Protein AF-A0A812W9C6-F1 (afdb_monomer)

Solvent-accessible surface area (backbone atoms only — not comparable to full-atom values): 6140 Å² total; per-residue (Å²): 111,68,67,62,50,49,54,53,53,51,40,46,44,32,11,41,56,28,42,60,15,31,92,84,47,58,90,88,36,69,38,29,50,30,18,53,50,16,45,50,50,44,55,56,32,48,53,53,25,52,54,48,43,52,55,51,38,50,50,51,51,52,49,53,74,77,39,93,66,60,31,63,73,54,30,52,57,19,42,51,49,26,54,52,28,55,48,38,63,75,75,63,34,62,66,39,60,72,56,43,39,52,37,57,33,51,48,46,34,37,64,42,25,54,69,35,52,91,76,89

Nearest PDB structures (foldseek):
  8uby-assembly1_A  TM=4.594E-01  e=3.735E+00  Homo sapiens
  2rod-assembly1_A  TM=2.917E-01  e=2.590E+00  unclassified

Structure (mmCIF, N/CA/C/O backbone):
data_AF-A0A812W9C6-F1
#
_entry.id   AF-A0A812W9C6-F1
#
loop_
_atom_site.group_PDB
_atom_site.id
_atom_site.type_symbol
_atom_site.label_atom_id
_atom_site.label_alt_id
_atom_site.label_comp_id
_atom_site.label_asym_id
_atom_site.label_entity_id
_atom_site.label_seq_id
_atom_site.pdbx_PDB_ins_code
_atom_site.Cartn_x
_atom_site.Cartn_y
_atom_site.Cartn_z
_atom_site.occupancy
_atom_site.B_iso_or_equiv
_atom_site.auth_seq_id
_atom_site.auth_comp_id
_atom_site.auth_asym_id
_atom_site.auth_atom_id
_atom_site.pdbx_PDB_model_num
ATOM 1 N N . ILE A 1 1 ? 6.849 -8.202 9.332 1.00 50.78 1 ILE A N 1
ATOM 2 C CA . ILE A 1 1 ? 7.025 -8.992 8.085 1.00 50.78 1 ILE A CA 1
ATOM 3 C C . ILE A 1 1 ? 5.983 -8.596 7.034 1.00 50.78 1 ILE A C 1
ATOM 5 O O . ILE A 1 1 ? 6.389 -8.211 5.950 1.00 50.78 1 ILE A O 1
ATOM 9 N N . GLY A 1 2 ? 4.678 -8.578 7.356 1.00 70.19 2 GLY A N 1
ATOM 10 C CA . GLY A 1 2 ? 3.618 -8.229 6.391 1.00 70.19 2 GLY A CA 1
ATOM 11 C C . GLY A 1 2 ? 3.753 -6.856 5.712 1.00 70.19 2 GLY A C 1
ATOM 12 O O . GLY A 1 2 ? 3.735 -6.797 4.490 1.00 70.19 2 GLY A O 1
ATOM 13 N N . ASN A 1 3 ? 3.954 -5.767 6.467 1.00 71.25 3 ASN A N 1
ATOM 14 C CA . ASN A 1 3 ? 4.001 -4.420 5.872 1.00 71.25 3 ASN A CA 1
ATOM 15 C C . ASN A 1 3 ? 5.240 -4.205 4.982 1.00 71.25 3 ASN A C 1
ATOM 17 O O . ASN A 1 3 ? 5.133 -3.690 3.880 1.00 71.25 3 ASN A O 1
ATOM 21 N N . THR A 1 4 ? 6.412 -4.685 5.408 1.00 77.31 4 THR A N 1
ATOM 22 C CA . THR A 1 4 ? 7.642 -4.626 4.600 1.00 77.31 4 THR A CA 1
ATOM 23 C C . THR A 1 4 ? 7.507 -5.412 3.295 1.00 77.31 4 THR A C 1
ATOM 25 O O . THR A 1 4 ? 7.897 -4.915 2.243 1.00 77.31 4 THR A O 1
ATOM 28 N N . ALA A 1 5 ? 6.922 -6.614 3.354 1.00 82.69 5 ALA A N 1
ATOM 29 C CA . ALA A 1 5 ? 6.652 -7.415 2.165 1.00 82.69 5 ALA A CA 1
ATOM 30 C C . ALA A 1 5 ? 5.654 -6.708 1.240 1.00 82.69 5 ALA A C 1
ATOM 32 O O . ALA A 1 5 ? 5.893 -6.611 0.043 1.00 82.69 5 ALA A O 1
ATOM 33 N N . TRP A 1 6 ? 4.576 -6.153 1.800 1.00 81.38 6 TRP A N 1
ATOM 34 C CA . TRP A 1 6 ? 3.611 -5.376 1.032 1.00 81.38 6 TRP A CA 1
ATOM 35 C C . TRP A 1 6 ? 4.265 -4.181 0.340 1.00 81.38 6 TRP A C 1
ATOM 37 O O . TRP A 1 6 ? 4.063 -4.008 -0.854 1.00 81.38 6 TRP A O 1
ATOM 47 N N . THR A 1 7 ? 5.089 -3.394 1.035 1.00 84.75 7 THR A N 1
ATOM 48 C CA . THR A 1 7 ? 5.821 -2.263 0.442 1.00 84.75 7 THR A CA 1
ATOM 49 C C . THR A 1 7 ? 6.703 -2.704 -0.722 1.00 84.75 7 THR A C 1
ATOM 51 O O . THR A 1 7 ? 6.675 -2.066 -1.766 1.00 84.75 7 THR A O 1
ATOM 54 N N . TYR A 1 8 ? 7.433 -3.811 -0.578 1.00 86.75 8 TYR A N 1
ATOM 55 C CA . TYR A 1 8 ? 8.303 -4.322 -1.638 1.00 86.75 8 TYR A CA 1
ATOM 56 C C . TYR A 1 8 ? 7.517 -4.813 -2.865 1.00 86.75 8 TYR A C 1
ATOM 58 O O . TYR A 1 8 ? 7.801 -4.420 -3.994 1.00 86.75 8 TYR A O 1
ATOM 66 N N . TYR A 1 9 ? 6.478 -5.626 -2.654 1.00 89.12 9 TYR A N 1
ATOM 67 C CA . TYR A 1 9 ? 5.667 -6.137 -3.761 1.00 89.12 9 TYR A CA 1
ATOM 68 C C . TYR A 1 9 ? 4.821 -5.050 -4.420 1.00 89.12 9 TYR A C 1
ATOM 70 O O . TYR A 1 9 ? 4.633 -5.075 -5.629 1.00 89.12 9 TYR A O 1
ATOM 78 N N . SER A 1 10 ? 4.333 -4.075 -3.653 1.00 86.38 10 SER A N 1
ATOM 79 C CA . SER A 1 10 ? 3.594 -2.944 -4.218 1.00 86.38 10 SER A CA 1
ATOM 80 C C . SER A 1 10 ? 4.500 -2.010 -5.014 1.00 86.38 10 SER A C 1
ATOM 82 O O . SER A 1 10 ? 4.063 -1.537 -6.058 1.00 86.38 10 SER A O 1
ATOM 84 N N . SER A 1 11 ? 5.758 -1.796 -4.606 1.00 90.31 11 SER A N 1
ATOM 85 C CA . SER A 1 11 ? 6.702 -1.024 -5.423 1.00 90.31 11 SER A CA 1
ATOM 86 C C . SER A 1 11 ? 7.016 -1.717 -6.747 1.00 90.31 11 SER A C 1
ATOM 88 O O . SER A 1 11 ? 7.006 -1.061 -7.782 1.00 90.31 11 SER A O 1
ATOM 90 N N . GLN A 1 12 ? 7.219 -3.040 -6.726 1.00 90.12 12 GLN A N 1
ATOM 91 C CA . GLN A 1 12 ? 7.419 -3.825 -7.950 1.00 90.12 12 GLN A CA 1
ATOM 92 C C . GLN A 1 12 ? 6.176 -3.810 -8.837 1.00 90.12 12 GLN A C 1
ATOM 94 O O . GLN A 1 12 ? 6.262 -3.519 -10.020 1.00 90.12 12 GLN A O 1
ATOM 99 N N . TRP A 1 13 ? 4.994 -4.030 -8.262 1.00 90.69 13 TRP A N 1
ATOM 100 C CA . TRP A 1 13 ? 3.738 -3.957 -9.005 1.00 90.69 13 TRP A CA 1
ATOM 101 C C . TRP A 1 13 ? 3.537 -2.591 -9.683 1.00 90.69 13 TRP A C 1
ATOM 103 O O . TRP A 1 13 ? 3.140 -2.540 -10.845 1.00 90.69 13 TRP A O 1
ATOM 113 N N . PHE A 1 14 ? 3.864 -1.487 -9.004 1.00 90.56 14 PHE A N 1
ATOM 114 C CA . PHE A 1 14 ? 3.828 -0.156 -9.613 1.00 90.56 14 PHE A CA 1
ATOM 115 C C . PHE A 1 14 ? 4.801 -0.027 -10.782 1.00 90.56 14 PHE A C 1
ATOM 117 O O . PHE A 1 14 ? 4.403 0.393 -11.865 1.00 90.56 14 PHE A O 1
ATOM 124 N N . ALA A 1 15 ? 6.068 -0.360 -10.562 1.00 90.06 15 ALA A N 1
ATOM 125 C CA . ALA A 1 15 ? 7.108 -0.115 -11.547 1.00 90.06 15 ALA A CA 1
ATOM 126 C C . ALA A 1 15 ? 7.003 -1.058 -12.754 1.00 90.06 15 ALA A C 1
ATOM 128 O O . ALA A 1 15 ? 7.107 -0.597 -13.887 1.00 90.06 15 ALA A O 1
ATOM 129 N N . ASP A 1 16 ? 6.704 -2.335 -12.519 1.00 89.69 16 ASP A N 1
ATOM 130 C CA . ASP A 1 16 ? 6.711 -3.372 -13.551 1.00 89.69 16 ASP A CA 1
ATOM 131 C C . ASP A 1 16 ? 5.339 -3.534 -14.216 1.00 89.69 16 ASP A C 1
ATOM 133 O O . ASP A 1 16 ? 5.238 -3.645 -15.432 1.00 89.69 16 ASP A O 1
ATOM 137 N N . SER A 1 17 ? 4.250 -3.566 -13.436 1.00 87.50 17 SER A N 1
ATOM 138 C CA . SER A 1 17 ? 2.915 -3.881 -13.974 1.00 87.50 17 SER A CA 1
ATOM 139 C C . SER A 1 17 ? 2.130 -2.640 -14.388 1.00 87.50 17 SER A C 1
ATOM 141 O O . SER A 1 17 ? 1.489 -2.641 -15.434 1.00 87.50 17 SER A O 1
ATOM 143 N N . VAL A 1 18 ? 2.160 -1.574 -13.582 1.00 89.88 18 VAL A N 1
ATOM 144 C CA . VAL A 1 18 ? 1.373 -0.360 -13.866 1.00 89.88 18 VAL A CA 1
ATOM 145 C C . VAL A 1 18 ? 2.067 0.519 -14.901 1.00 89.88 18 VAL A C 1
ATOM 147 O O . VAL A 1 18 ? 1.404 1.046 -15.787 1.00 89.88 18 VAL A O 1
ATOM 150 N N . TYR A 1 19 ? 3.385 0.667 -14.798 1.00 91.25 19 TYR A N 1
ATOM 151 C CA . TYR A 1 19 ? 4.175 1.516 -15.693 1.00 91.25 19 TYR A CA 1
ATOM 152 C C . TYR A 1 19 ? 4.892 0.742 -16.806 1.00 91.25 19 TYR A C 1
ATOM 154 O O . TYR A 1 19 ? 5.575 1.362 -17.613 1.00 91.25 19 TYR A O 1
ATOM 162 N N . GLU A 1 20 ?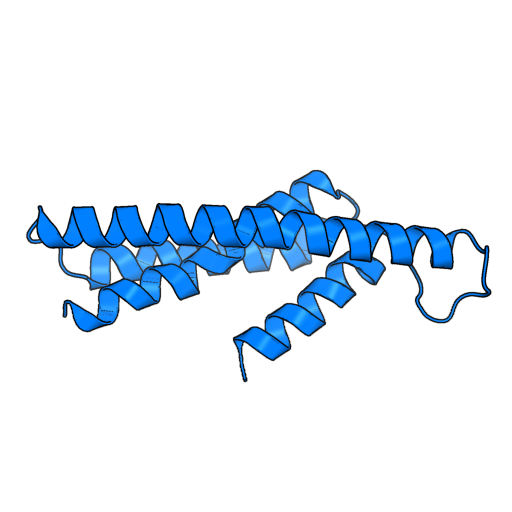 4.744 -0.587 -16.861 1.00 91.06 20 GLU A N 1
ATOM 163 C CA . GLU A 1 20 ? 5.405 -1.448 -17.861 1.00 91.06 20 GLU A CA 1
ATOM 164 C C . GLU A 1 20 ? 6.933 -1.263 -17.891 1.00 91.06 20 GLU A C 1
ATOM 166 O O . GLU A 1 20 ? 7.589 -1.382 -18.928 1.00 91.06 20 GLU A O 1
ATOM 171 N N . GLY A 1 21 ? 7.507 -0.920 -16.738 1.00 89.06 21 GLY A N 1
ATOM 172 C CA . GLY A 1 21 ? 8.930 -0.716 -16.575 1.00 89.06 21 GLY A CA 1
ATOM 173 C C . GLY A 1 21 ? 9.695 -2.025 -16.434 1.00 89.06 21 GLY A C 1
ATOM 174 O O . GLY A 1 21 ? 9.145 -3.070 -16.097 1.00 89.06 21 GLY A O 1
ATOM 175 N N . ASP A 1 22 ? 11.003 -1.949 -16.653 1.00 89.62 22 ASP A N 1
ATOM 176 C CA . ASP A 1 22 ? 11.918 -3.051 -16.375 1.00 89.62 22 ASP A CA 1
ATOM 17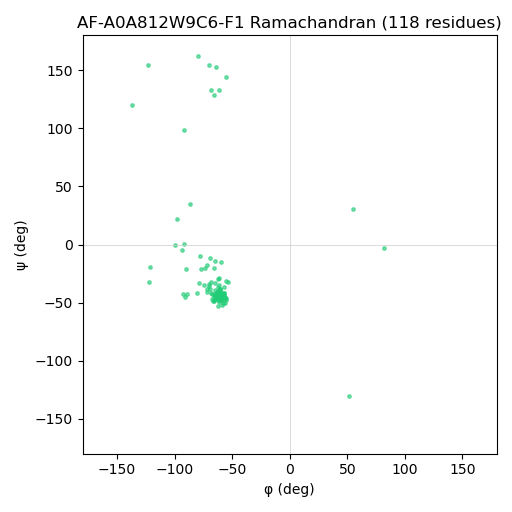7 C C . ASP A 1 22 ? 13.186 -2.527 -15.693 1.00 89.62 22 ASP A C 1
ATOM 179 O O . ASP A 1 22 ? 13.943 -1.713 -16.238 1.00 89.62 22 ASP A O 1
ATOM 183 N N . GLN A 1 23 ? 13.443 -3.026 -14.482 1.00 89.12 23 GLN A N 1
ATOM 184 C CA . GLN A 1 23 ? 14.638 -2.697 -13.712 1.00 89.12 23 GLN A CA 1
ATOM 185 C C . GLN A 1 23 ? 15.932 -3.146 -14.412 1.00 89.12 23 GLN A C 1
ATOM 187 O O . GLN A 1 23 ? 16.987 -2.532 -14.211 1.00 89.12 23 GLN A O 1
ATOM 192 N N . HIS A 1 24 ? 15.885 -4.209 -15.211 1.00 91.12 24 HIS A N 1
ATOM 193 C CA . HIS A 1 24 ? 17.041 -4.817 -15.870 1.00 91.12 24 HIS A CA 1
ATOM 194 C C . HIS A 1 24 ? 17.282 -4.296 -17.288 1.00 91.12 24 HIS A C 1
ATOM 196 O O . HIS A 1 24 ? 18.309 -4.628 -17.887 1.00 91.12 24 HIS A O 1
ATOM 202 N N . ALA A 1 25 ? 16.394 -3.446 -17.807 1.00 86.88 25 ALA A N 1
ATOM 203 C CA . ALA A 1 25 ? 16.568 -2.841 -19.115 1.00 86.88 25 ALA A CA 1
ATOM 204 C C . ALA A 1 25 ? 17.807 -1.915 -19.163 1.00 86.88 25 ALA A C 1
ATOM 206 O O . ALA A 1 25 ? 18.209 -1.352 -18.130 1.00 86.88 25 ALA A O 1
ATOM 207 N N . PRO A 1 26 ? 18.423 -1.742 -20.352 1.00 89.25 26 PRO A N 1
ATOM 208 C CA . PRO A 1 26 ? 19.584 -0.874 -20.532 1.00 89.25 26 PRO A CA 1
ATOM 209 C C . PRO A 1 26 ? 19.315 0.556 -20.060 1.00 89.25 26 PRO A C 1
ATOM 211 O O . PRO A 1 26 ? 18.213 1.083 -20.240 1.00 89.25 26 PRO A O 1
ATOM 214 N N . ASP A 1 27 ? 20.326 1.210 -19.494 1.00 85.62 27 ASP A N 1
ATOM 215 C CA . ASP A 1 27 ? 20.183 2.587 -19.026 1.00 85.62 27 ASP A CA 1
ATOM 216 C C . ASP A 1 27 ? 19.838 3.535 -20.187 1.00 85.62 27 ASP A C 1
ATOM 218 O O . ASP A 1 27 ? 20.432 3.477 -21.264 1.00 85.62 27 ASP A O 1
ATOM 222 N N . GLY A 1 28 ? 18.834 4.391 -19.970 1.00 83.75 28 GLY A N 1
ATOM 223 C CA . GLY A 1 28 ? 18.293 5.297 -20.988 1.00 83.75 28 GLY A CA 1
ATOM 224 C C . GLY A 1 28 ? 17.281 4.667 -21.952 1.00 83.75 28 GLY A C 1
ATOM 225 O O . GLY A 1 28 ? 16.728 5.385 -22.782 1.00 83.75 28 GLY A O 1
ATOM 226 N N . SER A 1 29 ? 17.007 3.362 -21.848 1.00 89.25 29 SER A N 1
ATOM 227 C CA . SER A 1 29 ? 15.886 2.742 -22.565 1.00 89.25 29 SER A CA 1
ATOM 228 C C . SER A 1 29 ? 14.536 3.186 -21.995 1.00 89.25 29 SER A C 1
ATOM 230 O O . SER A 1 29 ? 14.426 3.523 -20.815 1.00 89.25 29 SER A O 1
ATOM 232 N N . GLU A 1 30 ? 13.497 3.149 -22.829 1.00 90.44 30 GLU A N 1
ATOM 233 C CA . GLU A 1 30 ? 12.132 3.530 -22.448 1.00 90.44 30 GLU A CA 1
ATOM 234 C C . GLU A 1 30 ? 11.632 2.724 -21.240 1.00 90.44 30 GLU A C 1
ATOM 236 O O . GLU A 1 30 ? 11.209 3.310 -20.251 1.00 90.44 30 GLU A O 1
ATOM 241 N N . ALA A 1 31 ? 11.827 1.401 -21.234 1.00 87.56 31 ALA A N 1
ATOM 242 C CA . ALA A 1 31 ? 11.434 0.540 -20.115 1.00 87.56 31 ALA A CA 1
ATOM 243 C C . ALA A 1 31 ? 12.150 0.891 -18.794 1.00 87.56 31 ALA A C 1
ATOM 245 O O . ALA A 1 31 ? 11.558 0.815 -17.714 1.00 87.56 31 ALA A O 1
ATOM 246 N N . LYS A 1 32 ? 13.416 1.325 -18.856 1.00 89.00 32 LYS A N 1
ATOM 247 C CA . LYS A 1 32 ? 14.165 1.750 -17.666 1.00 89.00 32 LYS A CA 1
ATOM 248 C C . LYS A 1 32 ? 13.657 3.085 -17.120 1.00 89.00 32 LYS A C 1
ATOM 250 O O . LYS A 1 32 ? 13.606 3.277 -15.904 1.00 89.00 32 LYS A O 1
ATOM 255 N N . LEU A 1 33 ? 13.290 4.003 -18.013 1.00 90.62 33 LEU A N 1
ATOM 256 C CA . LEU A 1 33 ? 12.706 5.293 -17.652 1.00 90.62 33 LEU A CA 1
ATOM 257 C C . LEU A 1 33 ? 11.316 5.104 -17.035 1.00 90.62 33 LEU A C 1
ATOM 259 O O . LEU A 1 33 ? 11.081 5.617 -15.941 1.00 90.62 33 LEU A O 1
ATOM 263 N N . SER A 1 34 ? 10.460 4.282 -17.646 1.00 9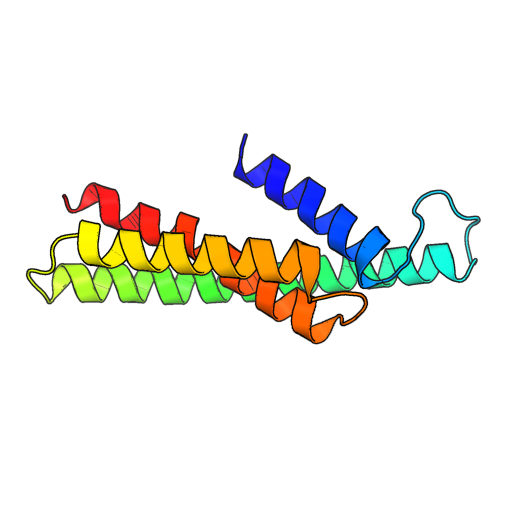1.56 34 SER A N 1
ATOM 264 C CA . SER A 1 34 ? 9.128 3.952 -17.122 1.00 91.56 34 SER A CA 1
ATOM 265 C C . SER A 1 34 ? 9.188 3.281 -15.748 1.00 91.56 34 SER A C 1
ATOM 267 O O . SER A 1 34 ? 8.408 3.622 -14.861 1.00 91.56 34 SER A O 1
ATOM 269 N N . TYR A 1 35 ? 10.171 2.403 -15.509 1.00 91.44 35 TYR A N 1
ATOM 270 C CA . TYR A 1 35 ? 10.417 1.842 -1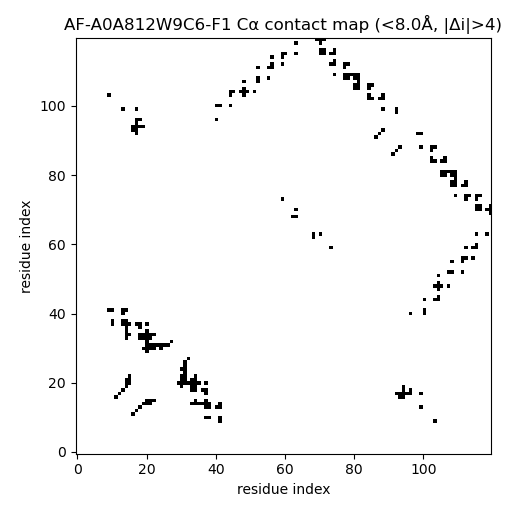4.174 1.00 91.44 35 TYR A CA 1
ATOM 271 C C . TYR A 1 35 ? 10.721 2.944 -13.147 1.00 91.44 35 TYR A C 1
ATOM 273 O O . TYR A 1 35 ? 10.174 2.957 -12.041 1.00 91.44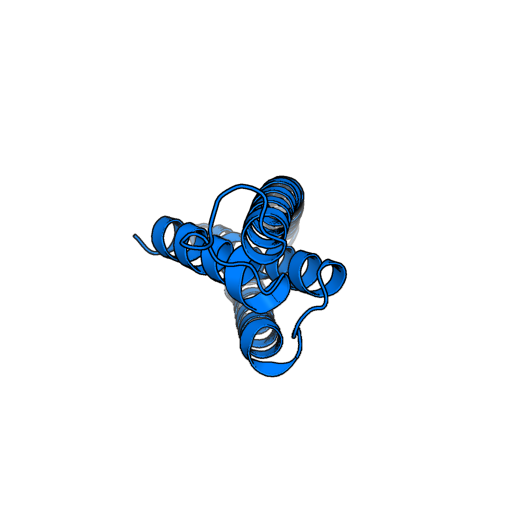 35 TYR A O 1
ATOM 281 N N . GLY A 1 36 ? 11.578 3.902 -13.513 1.00 90.62 36 GLY A N 1
ATOM 282 C CA . GLY A 1 36 ? 11.894 5.060 -12.676 1.00 90.62 36 GLY A CA 1
ATOM 283 C C . GLY A 1 36 ? 10.666 5.920 -12.365 1.00 90.62 36 GLY A C 1
ATOM 284 O O . GLY A 1 36 ? 10.466 6.313 -11.213 1.00 90.62 36 GLY A O 1
ATOM 285 N N . GLU A 1 37 ? 9.814 6.162 -13.361 1.00 91.25 37 GLU A N 1
ATOM 286 C CA . GLU A 1 37 ? 8.546 6.877 -13.188 1.00 91.25 37 GLU A CA 1
ATOM 287 C C . GLU A 1 37 ? 7.587 6.130 -12.259 1.00 91.25 37 GLU A C 1
ATOM 289 O O . GLU A 1 37 ? 7.020 6.742 -11.349 1.00 91.25 37 GLU A O 1
ATOM 294 N N . GLY A 1 38 ? 7.462 4.810 -12.412 1.00 91.06 38 GLY A N 1
ATOM 295 C CA . GLY A 1 38 ? 6.640 3.976 -11.538 1.00 91.06 38 GLY A CA 1
ATOM 296 C C . GLY A 1 38 ? 7.130 3.972 -10.091 1.00 91.06 38 GLY A C 1
ATOM 297 O O . GLY A 1 38 ? 6.330 4.117 -9.163 1.00 91.06 38 GLY A O 1
ATOM 298 N N . MET A 1 39 ? 8.446 3.921 -9.872 1.00 93.25 39 MET A N 1
ATOM 299 C CA . MET A 1 39 ? 9.038 4.048 -8.534 1.00 93.25 39 MET A CA 1
ATOM 300 C C . MET A 1 39 ? 8.807 5.434 -7.919 1.00 93.25 39 MET A C 1
ATOM 302 O O . MET A 1 39 ? 8.524 5.550 -6.721 1.00 93.25 39 MET A O 1
ATOM 306 N N . HIS A 1 40 ? 8.890 6.495 -8.722 1.00 92.56 40 HIS A N 1
ATOM 307 C CA . HIS A 1 40 ? 8.573 7.848 -8.269 1.00 92.56 40 HIS A CA 1
ATOM 308 C C . HIS A 1 40 ? 7.085 7.984 -7.906 1.00 92.56 40 HIS A C 1
ATOM 310 O O . HIS A 1 40 ? 6.748 8.514 -6.843 1.00 92.56 40 HIS A O 1
ATOM 316 N N . ALA A 1 41 ? 6.192 7.445 -8.737 1.00 91.50 41 ALA A N 1
ATOM 317 C CA . ALA A 1 41 ? 4.755 7.420 -8.487 1.00 91.50 41 ALA A CA 1
ATOM 318 C C . ALA A 1 41 ? 4.401 6.625 -7.225 1.00 91.50 41 ALA A C 1
ATOM 320 O O . ALA A 1 41 ? 3.583 7.083 -6.426 1.00 91.50 41 ALA A O 1
ATOM 321 N N . PHE A 1 42 ? 5.063 5.490 -6.989 1.00 91.88 42 PHE A N 1
ATOM 322 C CA . PHE A 1 42 ? 4.931 4.720 -5.755 1.00 91.88 42 PHE A CA 1
ATOM 323 C C . PHE A 1 42 ? 5.328 5.541 -4.521 1.00 91.88 42 PHE A C 1
ATOM 325 O O . PHE A 1 42 ? 4.591 5.574 -3.534 1.00 91.88 42 PHE A O 1
ATOM 332 N N . SER A 1 43 ? 6.459 6.250 -4.583 1.00 92.19 43 SER A N 1
ATOM 333 C CA . SER A 1 43 ? 6.927 7.118 -3.494 1.00 92.19 43 SER A CA 1
ATOM 334 C C . SER A 1 43 ? 5.920 8.230 -3.178 1.00 92.19 43 SER A C 1
ATOM 336 O O . SER A 1 43 ? 5.528 8.416 -2.022 1.00 92.19 43 SER A O 1
ATOM 338 N N . MET A 1 44 ? 5.420 8.913 -4.212 1.00 91.19 44 MET A N 1
ATOM 339 C CA . MET A 1 44 ? 4.370 9.930 -4.083 1.00 91.19 44 MET A CA 1
ATOM 340 C C . MET A 1 44 ? 3.072 9.342 -3.512 1.00 91.19 44 MET A C 1
ATOM 342 O O . MET A 1 44 ? 2.499 9.886 -2.566 1.00 91.19 44 MET A O 1
ATOM 346 N N . GLY A 1 45 ? 2.637 8.189 -4.024 1.00 89.94 45 GLY A N 1
ATOM 347 C CA . GLY A 1 45 ? 1.500 7.433 -3.500 1.00 89.94 45 GLY A CA 1
ATOM 348 C C . GLY A 1 45 ? 1.670 7.062 -2.026 1.00 89.94 45 GLY A C 1
ATOM 349 O O . GLY A 1 45 ? 0.709 7.120 -1.259 1.00 89.94 45 GLY A O 1
ATOM 350 N N . GLY A 1 46 ? 2.895 6.752 -1.597 1.00 90.94 46 GLY A N 1
ATOM 351 C CA . GLY A 1 46 ? 3.244 6.452 -0.207 1.00 90.94 46 GLY A CA 1
ATOM 352 C C . GLY A 1 46 ? 2.999 7.625 0.742 1.00 90.94 46 GLY A C 1
ATOM 353 O O . GLY A 1 46 ? 2.518 7.421 1.861 1.00 90.94 46 GLY A O 1
ATOM 354 N N . GLN A 1 47 ? 3.243 8.856 0.288 1.00 92.06 47 GLN A N 1
ATOM 355 C CA . GLN A 1 47 ? 2.931 10.059 1.066 1.00 92.06 47 GLN A CA 1
ATOM 356 C C . GLN A 1 47 ? 1.418 10.221 1.251 1.00 92.06 47 GLN A C 1
ATOM 358 O O . GLN A 1 47 ? 0.952 10.392 2.380 1.00 92.06 47 GLN A O 1
ATOM 363 N N . TYR A 1 48 ? 0.637 10.082 0.173 1.00 93.06 48 TYR A N 1
ATOM 364 C CA . TYR A 1 48 ? -0.827 10.139 0.250 1.00 93.06 48 TYR A CA 1
ATOM 365 C C . TYR A 1 48 ? -1.399 9.028 1.129 1.00 93.06 48 TYR A C 1
ATOM 367 O O . TYR A 1 48 ? -2.280 9.283 1.949 1.00 93.06 48 TYR A O 1
ATOM 375 N N . ARG A 1 49 ? -0.857 7.812 1.013 1.00 91.81 49 ARG A N 1
ATOM 376 C CA . ARG A 1 49 ? -1.250 6.658 1.829 1.00 91.81 49 ARG A CA 1
ATOM 377 C C . ARG A 1 49 ? -1.019 6.927 3.312 1.00 91.81 49 ARG A C 1
ATOM 379 O O . ARG A 1 49 ? -1.907 6.662 4.116 1.00 91.81 49 ARG A O 1
ATOM 386 N N . SER A 1 50 ? 0.127 7.504 3.664 1.00 91.00 50 SER A N 1
ATOM 387 C CA . SER A 1 50 ? 0.462 7.851 5.050 1.00 91.00 50 SER A CA 1
ATOM 388 C C . SER A 1 50 ? -0.459 8.944 5.604 1.00 91.00 50 SER A C 1
ATOM 390 O O . SER A 1 50 ? -0.972 8.823 6.716 1.00 91.00 50 SER A O 1
ATOM 392 N N . GLY A 1 51 ? -0.727 9.990 4.813 1.00 92.50 51 GLY A N 1
ATOM 393 C CA . GLY A 1 51 ? -1.663 11.051 5.196 1.00 92.50 51 GLY A CA 1
ATOM 394 C C . GLY A 1 51 ? -3.085 10.524 5.398 1.00 92.50 51 GLY A C 1
ATOM 395 O O . GLY A 1 51 ? -3.731 10.832 6.400 1.00 92.50 51 GLY A O 1
ATOM 396 N N . PHE A 1 52 ? -3.554 9.669 4.489 1.00 93.94 52 PHE A N 1
ATOM 397 C CA . PHE A 1 52 ? -4.862 9.032 4.595 1.00 93.94 52 PHE A CA 1
ATOM 398 C C . PHE A 1 52 ? -4.959 8.101 5.810 1.00 93.94 52 PHE A C 1
ATOM 400 O O . PHE A 1 52 ? -5.941 8.174 6.546 1.00 93.94 52 PHE A O 1
ATOM 407 N N . GLN A 1 53 ? -3.929 7.291 6.077 1.00 92.50 53 GLN A N 1
ATOM 408 C CA . GLN A 1 53 ? -3.857 6.437 7.268 1.00 92.50 53 GLN A CA 1
ATOM 409 C C . GLN A 1 53 ? -4.005 7.247 8.553 1.00 92.50 53 GLN A C 1
ATOM 411 O O . GLN A 1 53 ? -4.777 6.864 9.430 1.00 92.50 53 GLN A O 1
ATOM 416 N N . LEU A 1 54 ? -3.297 8.375 8.661 1.00 92.50 54 LEU A N 1
ATOM 417 C CA . LEU A 1 54 ? -3.376 9.250 9.828 1.00 92.50 54 LEU A CA 1
ATOM 418 C C . LEU A 1 54 ? -4.798 9.793 10.019 1.00 92.50 54 LEU A C 1
ATOM 420 O O . LEU A 1 54 ? -5.355 9.687 11.111 1.00 92.50 54 LEU A O 1
ATOM 424 N N . LEU A 1 55 ? -5.407 10.333 8.960 1.00 93.44 55 LEU A N 1
ATOM 425 C CA . LEU A 1 55 ? -6.769 10.873 9.014 1.00 93.44 55 LEU A CA 1
ATOM 426 C C . LEU A 1 55 ? -7.802 9.797 9.367 1.00 93.44 55 LEU A C 1
ATOM 428 O O . LEU A 1 55 ? -8.684 10.030 10.197 1.00 93.44 55 LEU A O 1
ATOM 432 N N . ALA A 1 56 ? -7.684 8.612 8.773 1.00 91.06 56 ALA A N 1
ATOM 433 C CA . ALA A 1 56 ? -8.576 7.493 9.035 1.00 91.06 56 ALA A CA 1
ATOM 434 C C . ALA A 1 56 ? -8.405 6.958 10.467 1.00 91.06 56 ALA A C 1
ATOM 436 O O . ALA A 1 56 ? -9.402 6.730 11.151 1.00 91.06 56 ALA A O 1
ATOM 437 N N . ALA A 1 57 ? -7.170 6.834 10.962 1.00 89.81 57 ALA A N 1
ATOM 438 C CA . ALA A 1 57 ? -6.889 6.412 12.334 1.00 89.81 57 ALA A CA 1
ATOM 439 C C . ALA A 1 57 ? -7.472 7.393 13.360 1.00 89.81 57 ALA A C 1
ATOM 441 O O . ALA A 1 57 ? -8.172 6.973 14.280 1.00 89.81 57 ALA A O 1
ATOM 442 N N . LEU A 1 58 ? -7.246 8.699 13.176 1.00 90.19 58 LEU A N 1
ATOM 443 C CA . LEU A 1 58 ? -7.816 9.734 14.043 1.00 90.19 58 LEU A CA 1
ATOM 444 C C . LEU A 1 58 ? -9.346 9.690 14.032 1.00 90.19 58 LEU A C 1
ATOM 446 O O . LEU A 1 58 ? -9.971 9.750 15.088 1.00 90.19 58 LEU A O 1
ATOM 450 N N . SER A 1 59 ? -9.945 9.518 12.853 1.00 89.31 59 SER A N 1
ATOM 451 C CA . SER A 1 59 ? -11.400 9.414 12.703 1.00 89.31 59 SER A CA 1
ATOM 452 C C . SER A 1 59 ? -11.966 8.194 13.435 1.00 89.31 59 SER A C 1
ATOM 454 O O . SER A 1 59 ? -12.963 8.313 14.144 1.00 89.31 59 SER A O 1
ATOM 456 N N . ILE A 1 60 ? -11.309 7.032 13.327 1.00 87.19 60 ILE A N 1
ATOM 457 C CA . ILE A 1 60 ? -11.691 5.805 14.045 1.00 87.19 60 ILE A CA 1
ATOM 458 C C . ILE A 1 60 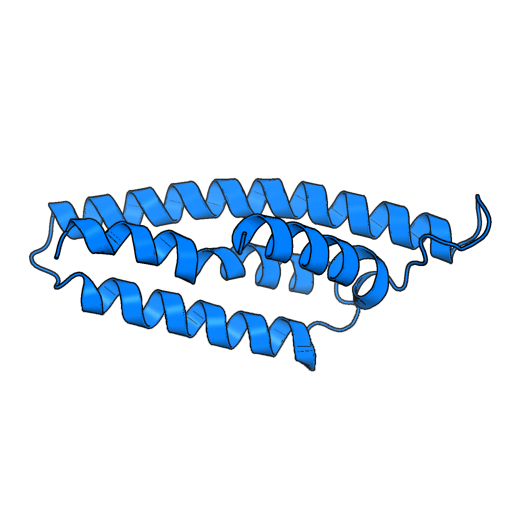? -11.589 6.005 15.560 1.00 87.19 60 ILE A C 1
ATOM 460 O O . ILE A 1 60 ? -12.518 5.645 16.280 1.00 87.19 60 ILE A O 1
ATOM 464 N N . ILE A 1 61 ? -10.503 6.611 16.046 1.00 85.94 61 ILE A N 1
ATOM 465 C CA . ILE A 1 61 ? -10.314 6.886 17.477 1.00 85.94 61 ILE A CA 1
ATOM 466 C C . ILE A 1 61 ? -11.408 7.826 17.993 1.00 85.94 61 ILE A C 1
ATOM 468 O O . ILE A 1 61 ? -12.036 7.528 19.006 1.00 85.94 61 ILE A O 1
ATOM 472 N N . VAL A 1 62 ? -11.688 8.931 17.295 1.00 87.25 62 VAL A N 1
ATOM 473 C CA . VAL A 1 62 ? -12.751 9.875 17.686 1.00 87.25 62 VAL A CA 1
ATOM 474 C C . VAL A 1 62 ? -14.114 9.183 17.713 1.00 87.25 62 VAL A C 1
ATOM 476 O O . VAL A 1 62 ? -14.854 9.340 18.685 1.00 87.25 62 VAL A O 1
ATOM 479 N N . LEU A 1 63 ? -14.432 8.372 16.699 1.00 85.50 63 LEU A N 1
ATOM 480 C CA . LEU A 1 63 ? -15.677 7.601 16.659 1.00 85.50 63 LEU A CA 1
ATOM 481 C C . LEU A 1 63 ? -15.787 6.638 17.845 1.00 85.50 63 LEU A C 1
ATOM 483 O O . LEU A 1 63 ? -16.837 6.587 18.483 1.00 85.50 63 LEU A O 1
ATOM 487 N N . LEU A 1 64 ? -14.719 5.911 18.177 1.00 83.62 64 LEU A N 1
ATOM 488 C CA . LEU A 1 64 ? -14.697 4.977 19.309 1.00 83.62 64 LEU A CA 1
ATOM 489 C C . LEU A 1 64 ? -14.777 5.680 20.670 1.00 83.62 64 LEU A C 1
ATOM 491 O O . LEU A 1 64 ? -15.367 5.134 21.596 1.00 83.62 64 LEU A O 1
ATOM 495 N N . LEU A 1 65 ? -14.227 6.891 20.800 1.00 83.31 65 LEU A N 1
ATOM 496 C CA . LEU A 1 65 ? -14.320 7.683 22.032 1.00 83.31 65 LEU A CA 1
ATOM 497 C C . LEU A 1 65 ? -15.712 8.299 22.235 1.00 83.31 65 LEU A C 1
ATOM 499 O O . LEU A 1 65 ? -16.162 8.432 23.372 1.00 83.31 65 LEU A O 1
ATOM 503 N N . GLN A 1 66 ? -16.394 8.693 21.156 1.00 81.69 66 GLN A N 1
ATOM 504 C CA . GLN A 1 66 ? -17.695 9.369 21.230 1.00 81.69 66 GLN A CA 1
ATOM 505 C C . GLN A 1 66 ? -18.894 8.416 21.204 1.00 81.69 66 GLN A C 1
ATOM 507 O O . GLN A 1 66 ? -19.986 8.786 21.636 1.00 81.69 66 GLN A O 1
ATOM 512 N N . THR A 1 67 ? -18.723 7.194 20.699 1.00 72.44 67 THR A N 1
ATOM 513 C CA . THR A 1 67 ? -19.825 6.247 20.497 1.00 72.44 67 THR A CA 1
ATOM 514 C C . THR A 1 67 ? -19.589 4.935 21.238 1.00 72.44 67 THR A C 1
ATOM 516 O O . THR A 1 67 ? -18.461 4.517 21.459 1.00 72.44 67 THR A O 1
ATOM 519 N N . ARG A 1 68 ? -20.666 4.217 21.584 1.00 72.12 68 ARG A N 1
ATOM 520 C CA . ARG A 1 68 ? -20.582 2.827 22.078 1.00 72.12 68 ARG A CA 1
ATOM 521 C C . ARG A 1 68 ? -20.577 1.809 20.932 1.00 72.12 68 ARG A C 1
ATOM 523 O O . ARG A 1 68 ? -21.198 0.748 21.038 1.00 72.12 68 ARG A O 1
ATOM 530 N N . LEU A 1 69 ? -19.955 2.148 19.803 1.00 74.62 69 LEU A N 1
ATOM 531 C CA . LEU A 1 69 ? -19.846 1.219 18.684 1.00 74.62 69 LEU A CA 1
ATOM 532 C C . LEU A 1 69 ? -18.918 0.069 19.068 1.00 74.62 69 LEU A C 1
ATOM 534 O O . LEU A 1 69 ? -17.831 0.269 19.600 1.00 74.62 69 LEU A O 1
ATOM 538 N N . ARG A 1 70 ? -19.355 -1.161 18.785 1.00 80.56 70 ARG A N 1
ATOM 539 C CA . ARG A 1 70 ? -18.503 -2.337 18.962 1.00 80.56 70 ARG A CA 1
ATOM 540 C C . ARG A 1 70 ? -17.337 -2.238 17.971 1.00 80.56 70 ARG A C 1
ATOM 542 O O . ARG A 1 70 ? -17.621 -2.125 16.777 1.00 80.56 70 ARG A O 1
ATOM 549 N N . PRO A 1 71 ? -16.071 -2.368 18.397 1.00 79.44 71 PRO A N 1
ATOM 550 C CA . PRO A 1 71 ? -14.910 -2.250 17.507 1.00 79.44 71 PRO A CA 1
ATOM 551 C C . PRO A 1 71 ? -14.964 -3.167 16.280 1.00 79.44 71 PRO A C 1
ATOM 553 O O . PRO A 1 71 ? -14.562 -2.781 15.182 1.00 79.44 71 PRO A O 1
ATOM 556 N N . ARG A 1 72 ? -15.580 -4.350 16.417 1.00 78.94 72 ARG A N 1
ATOM 557 C CA . ARG A 1 72 ? -15.838 -5.279 15.303 1.00 78.94 72 ARG A CA 1
ATOM 558 C C . ARG A 1 72 ? -16.622 -4.648 14.137 1.00 78.94 72 ARG A C 1
ATOM 560 O O . ARG A 1 72 ? -16.394 -5.038 12.995 1.00 78.94 72 ARG A O 1
ATOM 567 N N . LEU A 1 73 ? -17.512 -3.685 14.397 1.00 83.12 73 LEU A N 1
ATOM 568 C CA . LEU A 1 73 ? -18.281 -2.980 13.359 1.00 83.12 73 LEU A CA 1
ATOM 569 C C . LEU A 1 73 ? -17.435 -1.984 12.557 1.00 83.12 73 LEU A C 1
ATOM 571 O O . LEU A 1 73 ? -17.821 -1.635 11.449 1.00 83.12 73 LEU A O 1
ATOM 575 N N . ILE A 1 74 ? -16.290 -1.553 13.091 1.00 85.06 74 ILE A N 1
ATOM 576 C CA . ILE A 1 74 ? -15.316 -0.716 12.378 1.00 85.06 74 ILE A CA 1
ATOM 577 C C . ILE A 1 74 ? -14.320 -1.604 11.634 1.00 85.06 74 ILE A C 1
ATOM 579 O O . ILE A 1 74 ? -14.006 -1.368 10.473 1.00 85.06 74 ILE A O 1
ATOM 583 N N . TYR A 1 75 ? -13.864 -2.676 12.276 1.00 84.69 75 TYR A N 1
ATOM 584 C CA . TYR A 1 75 ? -12.861 -3.563 11.701 1.00 84.69 75 TYR A CA 1
ATOM 585 C C . TYR A 1 75 ? -13.345 -4.305 10.442 1.00 84.69 75 TYR A C 1
ATOM 587 O O . TYR A 1 75 ? -12.628 -4.373 9.443 1.00 84.69 75 TYR A O 1
ATOM 595 N N . ALA A 1 76 ? -14.575 -4.831 10.457 1.00 87.00 76 ALA A N 1
ATOM 596 C CA . ALA A 1 76 ? -15.138 -5.587 9.335 1.00 87.00 76 ALA A CA 1
ATOM 597 C C . ALA A 1 76 ? -15.187 -4.803 8.001 1.00 87.00 76 ALA A C 1
ATOM 599 O O . ALA A 1 76 ? -14.684 -5.327 7.003 1.00 87.00 76 ALA A O 1
ATOM 600 N N . PRO A 1 77 ? -15.724 -3.566 7.935 1.00 89.69 77 PRO A N 1
ATOM 601 C CA . PRO A 1 77 ? -15.706 -2.793 6.695 1.00 89.69 77 PRO A CA 1
ATOM 602 C C . PRO A 1 77 ? -14.284 -2.419 6.259 1.00 89.69 77 PRO A C 1
ATOM 604 O O . PRO A 1 77 ? -14.007 -2.421 5.063 1.00 89.69 77 PRO A O 1
ATOM 607 N N . CYS A 1 78 ? -13.356 -2.174 7.190 1.00 90.88 78 CYS A N 1
ATOM 608 C CA . CYS A 1 78 ? -11.954 -1.922 6.850 1.00 90.88 78 CYS A CA 1
ATOM 609 C C . CYS A 1 78 ? -11.296 -3.115 6.137 1.00 90.88 78 CYS A C 1
ATOM 611 O O . CYS A 1 78 ? -10.597 -2.915 5.142 1.00 90.88 78 CYS A O 1
ATOM 613 N N . ILE A 1 79 ? -11.549 -4.350 6.593 1.00 90.06 79 ILE A N 1
ATOM 614 C CA . ILE A 1 79 ? -11.094 -5.561 5.886 1.00 90.06 79 ILE A CA 1
ATOM 615 C C . ILE A 1 79 ? -11.756 -5.668 4.515 1.00 90.06 79 ILE A C 1
ATOM 617 O O . ILE A 1 79 ? -11.079 -5.960 3.531 1.00 90.06 79 ILE A O 1
ATOM 621 N N . PHE A 1 80 ? -13.069 -5.438 4.444 1.00 91.81 80 PHE A N 1
ATOM 622 C CA . PHE A 1 80 ? -13.814 -5.543 3.192 1.00 91.81 80 PHE A CA 1
ATOM 623 C C . PHE A 1 80 ? -13.281 -4.577 2.126 1.00 91.81 80 PHE A C 1
ATOM 625 O O . PHE A 1 80 ? -13.085 -4.980 0.981 1.00 91.81 80 PHE A O 1
ATOM 632 N N . ILE A 1 81 ? -12.949 -3.341 2.515 1.00 93.06 81 ILE A N 1
ATOM 633 C CA . ILE A 1 81 ? -12.274 -2.379 1.634 1.00 93.06 81 ILE A CA 1
ATOM 634 C C . ILE A 1 81 ? -10.941 -2.951 1.148 1.00 93.06 81 ILE A C 1
ATOM 636 O O . ILE A 1 81 ? -10.689 -2.951 -0.052 1.00 93.06 81 ILE A O 1
ATOM 640 N N . GLY A 1 82 ? -10.116 -3.501 2.044 1.00 90.19 82 GLY A N 1
ATOM 641 C CA . GLY A 1 82 ? -8.857 -4.139 1.651 1.00 90.19 82 GLY A CA 1
ATOM 642 C C . GLY A 1 82 ? -9.035 -5.267 0.637 1.00 90.19 82 GLY A C 1
ATOM 643 O O . GLY A 1 82 ? -8.277 -5.347 -0.324 1.00 90.19 82 GLY A O 1
ATOM 644 N N . ALA A 1 83 ? -10.055 -6.109 0.806 1.00 91.44 83 ALA A N 1
ATOM 645 C CA . ALA A 1 83 ? -10.352 -7.189 -0.132 1.00 91.44 83 ALA A CA 1
ATOM 646 C C . ALA A 1 83 ? -10.752 -6.662 -1.520 1.00 91.44 83 ALA A C 1
ATOM 648 O O . ALA A 1 83 ? -10.238 -7.147 -2.528 1.00 91.44 83 ALA A O 1
ATOM 649 N N . ILE A 1 84 ? -11.617 -5.641 -1.575 1.00 94.44 84 ILE A N 1
ATOM 650 C CA . ILE A 1 84 ? -12.000 -4.982 -2.833 1.00 94.44 84 ILE A CA 1
ATOM 651 C C . ILE A 1 84 ? -10.768 -4.393 -3.514 1.00 94.44 84 ILE A C 1
ATOM 653 O O . ILE A 1 84 ? -10.554 -4.606 -4.701 1.00 94.44 84 ILE A O 1
ATOM 657 N N . VAL A 1 85 ? -9.942 -3.671 -2.764 1.00 93.06 85 VAL A N 1
ATOM 658 C CA . VAL A 1 85 ? -8.746 -3.010 -3.286 1.00 93.06 85 VAL A CA 1
ATOM 659 C C . VAL A 1 85 ? -7.753 -4.029 -3.849 1.00 93.06 85 VAL A C 1
ATOM 661 O O . VAL A 1 85 ? -7.252 -3.829 -4.950 1.00 93.06 85 VAL A O 1
ATOM 664 N N . SER A 1 86 ? -7.523 -5.149 -3.162 1.00 89.94 86 SER A N 1
ATOM 665 C CA . SER A 1 86 ? -6.677 -6.236 -3.673 1.00 89.94 86 SER A CA 1
ATOM 666 C C . SER A 1 86 ? -7.218 -6.833 -4.975 1.00 89.94 86 SER A C 1
ATOM 668 O O . SER A 1 86 ? -6.447 -7.116 -5.890 1.00 89.94 86 SER A O 1
ATOM 670 N N . PHE A 1 87 ? -8.540 -6.988 -5.092 1.00 92.00 87 PHE A N 1
ATOM 671 C CA . PHE A 1 87 ? -9.170 -7.424 -6.339 1.00 92.00 87 PHE A CA 1
ATOM 672 C C . PHE A 1 87 ? -8.979 -6.393 -7.464 1.00 92.00 87 PHE A C 1
ATOM 674 O O . PHE A 1 87 ? -8.584 -6.755 -8.570 1.00 92.00 87 PHE A O 1
ATOM 681 N N . LEU A 1 88 ? -9.201 -5.105 -7.182 1.00 92.12 88 LEU A N 1
ATOM 682 C CA . LEU A 1 88 ? -9.010 -4.031 -8.160 1.00 92.12 88 LEU A CA 1
ATOM 683 C C . LEU A 1 88 ? -7.555 -3.949 -8.634 1.00 92.12 88 LEU A C 1
ATOM 685 O O . LEU A 1 88 ? -7.323 -3.838 -9.837 1.00 92.12 88 LEU A O 1
ATOM 689 N N . ALA A 1 89 ? -6.592 -4.063 -7.715 1.00 88.31 89 ALA A N 1
ATOM 690 C CA . ALA A 1 89 ? -5.163 -4.068 -8.024 1.00 88.31 89 ALA A CA 1
ATOM 691 C C . ALA A 1 89 ? -4.781 -5.205 -8.982 1.00 88.31 89 ALA A C 1
ATOM 693 O O . ALA A 1 89 ? -4.025 -4.985 -9.923 1.00 88.31 89 ALA A O 1
ATOM 694 N N . GLY A 1 90 ? -5.323 -6.407 -8.754 1.00 86.00 90 GLY A N 1
ATOM 695 C CA . GLY A 1 90 ? -4.988 -7.591 -9.545 1.00 86.00 90 GLY A CA 1
ATOM 696 C C . GLY A 1 90 ? -5.677 -7.670 -10.909 1.00 86.00 90 GLY A C 1
ATOM 697 O O . GLY A 1 90 ? -5.087 -8.202 -11.842 1.00 86.00 90 GLY A O 1
ATOM 698 N N . TYR A 1 91 ? -6.909 -7.163 -11.037 1.00 87.06 91 TYR A N 1
ATOM 699 C CA . TYR A 1 91 ? -7.742 -7.432 -12.221 1.00 87.06 91 TYR A CA 1
ATOM 700 C C . TYR A 1 91 ? -8.192 -6.198 -13.004 1.00 87.06 91 TYR A C 1
ATOM 702 O O . TYR A 1 91 ? -8.604 -6.345 -14.151 1.00 87.06 91 TYR A O 1
ATOM 710 N N . VAL A 1 92 ? -8.170 -5.000 -12.409 1.00 89.75 92 VAL A N 1
ATOM 711 C CA . VAL A 1 92 ? -8.843 -3.822 -12.994 1.00 89.75 92 VAL A CA 1
ATOM 712 C C . VAL A 1 92 ? -7.891 -2.657 -13.245 1.00 89.75 92 VAL A C 1
ATOM 714 O O . VAL A 1 92 ? -8.092 -1.915 -14.200 1.00 89.75 92 VAL A O 1
ATOM 717 N N . VAL A 1 93 ? -6.858 -2.479 -12.418 1.00 89.81 93 VAL A N 1
ATOM 718 C CA . VAL A 1 93 ? -5.960 -1.315 -12.510 1.00 89.81 93 VAL A CA 1
ATOM 719 C C . VAL A 1 93 ? -5.230 -1.222 -13.855 1.00 89.81 93 VAL A C 1
ATOM 721 O O . VAL A 1 93 ? -5.155 -0.126 -14.416 1.00 89.81 93 VAL A O 1
ATOM 724 N N . GLY A 1 94 ? -4.729 -2.344 -14.385 1.00 86.00 94 GLY A N 1
ATOM 725 C CA . GLY A 1 94 ? -3.942 -2.359 -15.624 1.00 86.00 94 GLY A CA 1
ATOM 726 C C . GLY A 1 94 ? -2.793 -1.343 -15.580 1.00 86.00 94 GLY A C 1
ATOM 727 O O . GLY A 1 94 ? -2.083 -1.264 -14.581 1.00 86.00 94 GLY A O 1
ATOM 728 N N . HIS A 1 95 ? -2.675 -0.518 -16.626 1.00 86.19 95 HIS A N 1
ATOM 729 C CA . HIS A 1 95 ? -1.634 0.515 -16.764 1.00 86.19 95 HIS A CA 1
ATOM 730 C C . HIS A 1 95 ? -2.101 1.927 -16.362 1.00 86.19 95 HIS A C 1
ATOM 732 O O . HIS A 1 95 ? -1.569 2.943 -16.810 1.00 86.19 95 HIS A O 1
ATOM 738 N N . ASN A 1 96 ? -3.154 2.033 -15.544 1.00 89.44 96 ASN A N 1
ATOM 739 C CA . ASN A 1 96 ? -3.670 3.328 -15.108 1.00 89.44 96 ASN A CA 1
ATOM 740 C C . ASN A 1 96 ? -3.017 3.771 -13.792 1.00 89.44 96 ASN A C 1
ATOM 742 O O . ASN A 1 96 ? -3.460 3.400 -12.703 1.00 89.44 96 ASN A O 1
ATOM 746 N N . ALA A 1 97 ? -2.010 4.636 -13.902 1.00 87.12 97 ALA A N 1
ATOM 747 C CA . ALA A 1 97 ? -1.264 5.182 -12.771 1.00 87.12 97 ALA A CA 1
ATOM 748 C C . ALA A 1 97 ? -2.135 5.868 -11.704 1.00 87.12 97 ALA A C 1
ATOM 750 O O . ALA A 1 97 ? -1.976 5.618 -10.509 1.00 87.12 97 ALA A O 1
ATOM 751 N N . ALA A 1 98 ? -3.079 6.720 -12.112 1.00 89.31 98 ALA A N 1
ATOM 752 C CA . ALA A 1 98 ? -3.929 7.442 -11.167 1.00 89.31 98 ALA A CA 1
ATOM 753 C C . ALA A 1 98 ? -4.816 6.474 -10.374 1.00 89.31 98 ALA A C 1
ATOM 755 O O . ALA A 1 98 ? -4.959 6.596 -9.155 1.00 89.31 98 ALA A O 1
ATOM 756 N N . PHE A 1 99 ? -5.375 5.475 -11.058 1.00 91.94 99 PHE A N 1
ATOM 757 C CA . PHE A 1 99 ? -6.198 4.467 -10.409 1.00 91.94 99 PHE A CA 1
ATOM 758 C C . PHE A 1 99 ? -5.370 3.542 -9.506 1.00 91.94 99 PHE A C 1
ATOM 760 O O . PHE A 1 99 ? -5.801 3.247 -8.391 1.00 91.94 99 PHE A O 1
ATOM 767 N N . ALA A 1 100 ? -4.153 3.176 -9.919 1.00 91.50 100 ALA A N 1
ATOM 768 C CA . ALA A 1 100 ? -3.208 2.432 -9.090 1.00 91.50 100 ALA A CA 1
ATOM 769 C C . ALA A 1 100 ? -2.890 3.162 -7.777 1.00 91.50 100 ALA A C 1
ATOM 771 O O . ALA A 1 100 ? -2.904 2.544 -6.713 1.00 91.50 100 ALA A O 1
ATOM 772 N N . ILE A 1 101 ? -2.667 4.483 -7.827 1.00 92.38 101 ILE A N 1
ATOM 773 C CA . ILE A 1 101 ? -2.421 5.314 -6.635 1.00 92.38 101 ILE A CA 1
ATOM 774 C C . ILE A 1 101 ? -3.628 5.292 -5.702 1.00 92.38 101 ILE A C 1
ATOM 776 O O . ILE A 1 101 ? -3.461 5.090 -4.502 1.00 92.38 101 ILE A O 1
ATOM 780 N N . ILE A 1 102 ? -4.844 5.448 -6.231 1.00 92.62 102 ILE A N 1
ATOM 781 C CA . ILE A 1 102 ? -6.069 5.391 -5.421 1.00 92.62 102 ILE A CA 1
ATOM 782 C C . ILE A 1 102 ? -6.172 4.034 -4.716 1.00 92.62 102 ILE A C 1
ATOM 784 O O . ILE A 1 102 ? -6.308 3.978 -3.494 1.00 92.62 102 ILE A O 1
ATOM 788 N N . VAL A 1 103 ? -6.048 2.941 -5.469 1.00 93.00 103 VAL A N 1
ATOM 789 C CA . VAL A 1 103 ? -6.076 1.568 -4.944 1.00 93.00 103 VAL A CA 1
ATOM 790 C C . VAL A 1 103 ? -5.007 1.392 -3.858 1.00 93.00 103 VAL A C 1
ATOM 792 O O . VAL A 1 103 ? -5.313 0.958 -2.750 1.00 93.00 103 VAL A O 1
ATOM 795 N N . PHE A 1 104 ? -3.777 1.828 -4.103 1.00 91.94 104 PHE A N 1
ATOM 796 C CA . PHE A 1 104 ? -2.692 1.748 -3.128 1.00 91.94 104 PHE A CA 1
ATOM 797 C C . PHE A 1 104 ? -2.950 2.544 -1.843 1.00 91.94 104 PHE A C 1
ATOM 799 O O . PHE A 1 104 ? -2.678 2.056 -0.747 1.00 91.94 104 PHE A O 1
ATOM 806 N N . VAL A 1 105 ? -3.514 3.748 -1.947 1.00 93.31 105 VAL A N 1
ATOM 807 C CA . VAL A 1 105 ? -3.867 4.570 -0.781 1.00 93.31 105 VAL A CA 1
ATOM 808 C C . VAL A 1 105 ? -4.931 3.874 0.067 1.00 93.31 105 VAL A C 1
ATOM 810 O O . VAL A 1 105 ? -4.769 3.767 1.281 1.00 93.31 105 VAL 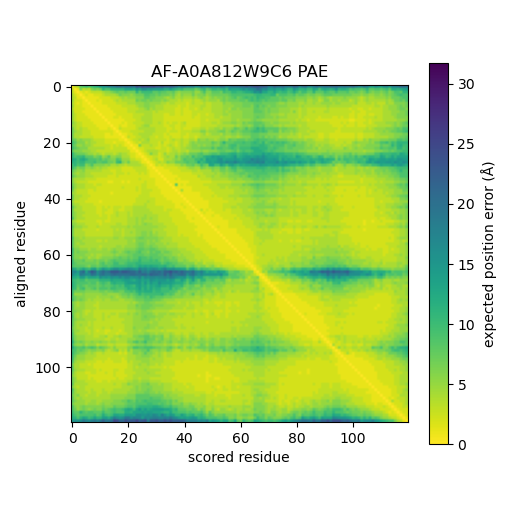A O 1
ATOM 813 N N . PHE A 1 106 ? -5.985 3.337 -0.552 1.00 93.12 106 PHE A N 1
ATOM 814 C CA . PHE A 1 106 ? -7.055 2.640 0.171 1.00 93.12 106 PHE A CA 1
ATOM 815 C C . PHE A 1 106 ? -6.633 1.274 0.731 1.00 93.12 106 PHE A C 1
ATOM 817 O O . PHE A 1 106 ? -7.266 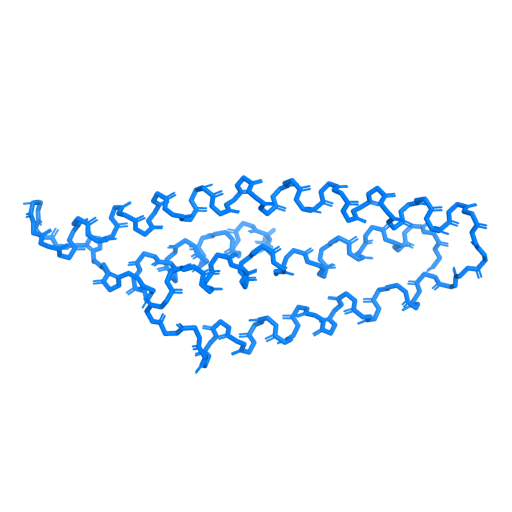0.774 1.664 1.00 93.12 106 PHE A O 1
ATOM 824 N N . SER A 1 107 ? -5.537 0.685 0.244 1.00 91.31 107 SER A N 1
ATOM 825 C CA . SER A 1 107 ? -5.036 -0.609 0.727 1.00 91.31 107 SER A CA 1
ATOM 826 C C . SER A 1 107 ? -4.572 -0.576 2.189 1.00 91.31 107 SER A C 1
ATOM 828 O O . SER A 1 107 ? -4.392 -1.630 2.795 1.00 91.31 107 SER A O 1
ATOM 830 N N . ILE A 1 108 ? -4.390 0.613 2.778 1.00 91.12 108 ILE A N 1
ATOM 831 C CA . ILE A 1 108 ? -4.028 0.788 4.193 1.00 91.12 108 ILE A CA 1
ATOM 832 C C . ILE A 1 108 ? -5.213 0.611 5.153 1.00 91.12 108 ILE A C 1
ATOM 834 O O . ILE A 1 108 ? -5.030 0.541 6.370 1.00 91.12 108 ILE A O 1
ATOM 838 N N . MET A 1 109 ? -6.444 0.533 4.638 1.00 91.12 109 MET A N 1
ATOM 839 C CA . MET A 1 109 ? -7.646 0.462 5.471 1.00 91.12 109 MET A CA 1
ATOM 840 C C . MET A 1 109 ? -7.676 -0.740 6.428 1.00 91.12 109 MET A C 1
ATOM 842 O O . MET A 1 109 ? -7.993 -0.516 7.595 1.00 91.12 109 MET A O 1
ATOM 846 N N . PRO A 1 110 ? -7.310 -1.978 6.037 1.00 89.31 110 PRO A N 1
ATOM 847 C CA . PRO A 1 110 ? -7.255 -3.107 6.973 1.00 89.31 110 PRO A CA 1
ATOM 848 C C . PRO A 1 110 ? -6.273 -2.893 8.131 1.00 89.31 110 PRO A C 1
ATOM 850 O O . PRO A 1 110 ? -6.566 -3.246 9.275 1.00 89.31 110 PRO A O 1
ATOM 853 N N . GLU A 1 111 ? -5.120 -2.281 7.848 1.00 86.62 111 GLU A N 1
ATOM 854 C CA . GLU A 1 111 ? -4.129 -1.934 8.871 1.00 86.62 111 GLU A CA 1
ATOM 855 C C . GLU A 1 111 ? -4.700 -0.883 9.824 1.00 86.62 111 GLU A C 1
ATOM 857 O O . GLU A 1 111 ? -4.705 -1.077 11.036 1.00 86.62 111 GLU A O 1
ATOM 862 N N . THR A 1 112 ? -5.289 0.177 9.273 1.00 88.38 112 THR A N 1
ATOM 863 C CA . THR A 1 112 ? -5.901 1.257 10.058 1.00 88.38 112 THR A CA 1
ATOM 864 C C . THR A 1 112 ? -7.057 0.745 10.921 1.00 88.38 112 THR A C 1
ATOM 866 O O . THR A 1 112 ? -7.162 1.088 12.095 1.00 88.38 112 THR A O 1
ATOM 869 N N . GLY A 1 113 ? -7.901 -0.133 10.377 1.00 85.75 113 GLY A N 1
ATOM 870 C CA . GLY A 1 113 ? -8.991 -0.769 11.115 1.00 85.75 113 GLY A CA 1
ATOM 871 C C . GLY A 1 113 ? -8.498 -1.619 12.285 1.00 85.75 113 GLY A C 1
ATOM 872 O O . GLY A 1 113 ? -9.195 -1.735 13.290 1.00 85.75 113 GLY A O 1
ATOM 873 N N . SER A 1 114 ? -7.284 -2.172 12.201 1.00 84.81 114 SER A N 1
ATOM 874 C CA . SER A 1 114 ? -6.681 -2.941 13.297 1.00 84.81 114 SER A CA 1
ATOM 875 C C . SER A 1 114 ? -6.395 -2.070 14.529 1.00 84.81 114 SER A C 1
ATOM 877 O O . SER A 1 114 ? -6.348 -2.588 15.642 1.00 84.81 114 SER A O 1
ATOM 879 N N . PHE A 1 115 ? -6.302 -0.743 14.379 1.00 81.81 115 PHE A N 1
ATOM 880 C CA . PHE A 1 115 ? -6.201 0.185 15.512 1.00 81.81 115 PHE A CA 1
ATOM 881 C C . PHE A 1 115 ? -7.482 0.282 16.348 1.00 81.81 115 PHE A C 1
ATOM 883 O O . PHE A 1 115 ? -7.441 0.820 17.451 1.00 81.81 115 PHE A O 1
ATOM 890 N N . ALA A 1 116 ? -8.603 -0.268 15.875 1.00 79.81 116 ALA A N 1
ATOM 891 C CA . ALA A 1 116 ? -9.812 -0.405 16.681 1.00 79.81 116 ALA A CA 1
ATOM 892 C C . ALA A 1 116 ? -9.724 -1.565 17.695 1.00 79.81 116 ALA A C 1
ATOM 894 O O . ALA A 1 116 ? -10.446 -1.547 18.687 1.00 79.81 116 ALA A O 1
ATOM 895 N N . ILE A 1 117 ? -8.840 -2.554 17.489 1.00 77.50 117 ILE A N 1
ATOM 896 C CA . ILE A 1 117 ?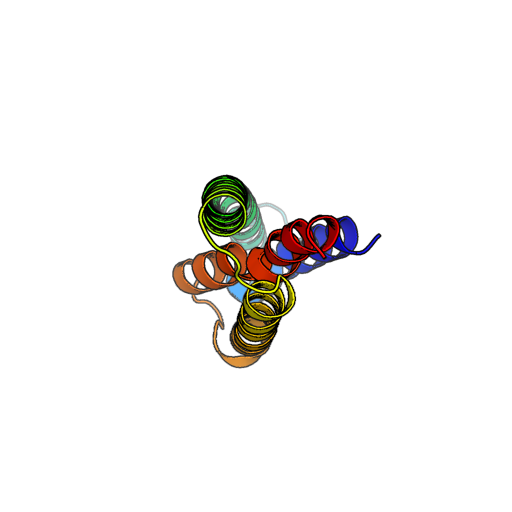 -8.754 -3.780 18.313 1.00 77.50 117 ILE A CA 1
ATOM 897 C C . ILE A 1 117 ? -8.491 -3.501 19.807 1.00 77.50 117 ILE A C 1
ATOM 899 O O . ILE A 1 117 ? -9.148 -4.129 20.635 1.00 77.50 117 ILE A O 1
ATOM 903 N N . PRO A 1 118 ? -7.605 -2.563 20.207 1.00 74.88 118 PRO A N 1
ATOM 904 C CA . PRO A 1 118 ? -7.388 -2.252 21.624 1.00 74.88 118 PRO A CA 1
ATOM 905 C C . PRO A 1 118 ? -8.636 -1.761 22.375 1.00 74.88 118 PRO A C 1
ATOM 907 O O . PRO A 1 118 ? -8.627 -1.733 23.603 1.00 74.88 118 PRO A O 1
ATOM 910 N N . PHE A 1 119 ? -9.698 -1.371 21.664 1.00 69.38 119 PHE A N 1
ATOM 911 C CA . PHE A 1 119 ? -10.945 -0.882 22.251 1.00 69.38 119 PHE A CA 1
ATOM 912 C C . PHE A 1 119 ? -11.995 -1.989 22.483 1.00 69.38 119 PHE A C 1
ATOM 914 O O . PHE A 1 119 ? -13.084 -1.671 22.969 1.00 69.38 119 PHE A O 1
ATOM 921 N N . GLY A 1 120 ? -11.707 -3.266 22.164 1.00 57.91 120 GLY A N 1
ATOM 922 C CA . GLY A 1 120 ? -12.596 -4.409 22.459 1.00 57.91 120 GLY A CA 1
ATOM 923 C C . GLY A 1 120 ? -12.611 -5.546 21.443 1.00 57.91 120 GLY A C 1
ATOM 924 O O . GLY A 1 120 ? -12.828 -5.280 20.238 1.00 57.91 120 GLY A O 1
#

Secondary structure (DSSP, 8-state):
-HHHHHHHHHHHIIIIIIS---TTSPTTSHHHHHHHHHHHHHHHHHHHHHHHHHHHHHHHHHHHHHS---THHHHHHHHHHHHHHHHHHHHT-TT-HHHHHHHHHHTTHHHHHHTTGGG-

Foldseek 3Di:
DVVVVVLVVLLCLQLCFQQVADCPDDPPDPNPVSSVVSNVLSVVLVVLLVVLLVVLLVVLVVCLVVDPDDLCVQLVVLVVQLVVLVVCSVPPNGNPSVVSSVSSSSNCSNVSSVSSVVSD

Mean predicted aligned error: 4.96 Å

pLDDT: mean 87.29, std 6.88, range [50.78, 94.44]

Sequence (120 aa):
IGNTAWTYYSSQWFADSVYEGDQHAPDGSEAKLSYGEGMHAFSMGGQYRSGFQLLAALSIIVLLLQTRLRPRLIYAPCIFIGAIVSFLAGYVVGHNAAFAIIVFVFSIMPETGSFAIPFG

Radius of gyration: 16.69 Å; Cα contacts (8 Å, |Δi|>4): 147; chains: 1; bounding box: 41×20×45 Å